Protein AF-A0AAV4Z886-F1 (afdb_monomer)

Structure (mmCIF, N/CA/C/O backbone):
data_AF-A0AAV4Z886-F1
#
_entry.id   AF-A0AAV4Z886-F1
#
loop_
_atom_site.group_PDB
_atom_site.id
_atom_site.type_symbol
_atom_site.label_atom_id
_atom_site.label_alt_id
_atom_site.label_comp_id
_atom_site.label_asym_id
_atom_site.label_entity_id
_atom_site.label_seq_id
_atom_site.pdbx_PDB_ins_code
_atom_site.Cartn_x
_atom_site.Cartn_y
_atom_site.Cartn_z
_atom_site.occupancy
_atom_site.B_iso_or_equiv
_atom_site.auth_seq_id
_atom_site.auth_comp_id
_atom_site.auth_asym_id
_atom_site.auth_atom_id
_atom_site.pdbx_PDB_model_num
ATOM 1 N N . MET A 1 1 ? 15.377 1.904 30.918 1.00 35.06 1 MET A N 1
ATOM 2 C CA . MET A 1 1 ? 14.312 1.719 29.908 1.00 35.06 1 MET A CA 1
ATOM 3 C C . MET A 1 1 ? 14.829 2.269 28.592 1.00 35.06 1 MET A C 1
ATOM 5 O O . MET A 1 1 ? 15.106 3.455 28.518 1.00 35.06 1 MET A O 1
ATOM 9 N N . SER A 1 2 ? 15.104 1.397 27.623 1.00 32.75 2 SER A N 1
ATOM 10 C CA . SER A 1 2 ? 15.749 1.753 26.354 1.00 32.75 2 SER A CA 1
ATOM 11 C C . SER A 1 2 ? 14.685 1.715 25.256 1.00 32.75 2 SER A C 1
ATOM 13 O O . SER A 1 2 ? 14.121 0.653 24.994 1.00 32.75 2 SER A O 1
ATOM 15 N N . TYR A 1 3 ? 14.348 2.874 24.686 1.00 35.97 3 TYR A N 1
ATOM 16 C CA . TYR A 1 3 ? 13.366 2.992 23.609 1.00 35.97 3 TYR A CA 1
ATOM 17 C C . TYR A 1 3 ? 13.959 2.423 22.315 1.00 35.97 3 TYR A C 1
ATOM 19 O O . TYR A 1 3 ? 14.847 3.018 21.709 1.00 35.97 3 TYR A O 1
ATOM 27 N N . ARG A 1 4 ? 13.461 1.261 21.882 1.00 39.56 4 ARG A N 1
ATOM 28 C CA . ARG A 1 4 ? 13.657 0.771 20.514 1.00 39.56 4 ARG A CA 1
ATOM 29 C C . ARG A 1 4 ? 12.641 1.473 19.614 1.00 39.56 4 ARG A C 1
ATOM 31 O O . ARG A 1 4 ? 11.520 1.002 19.463 1.00 39.56 4 ARG A O 1
ATOM 38 N N . LEU A 1 5 ? 13.037 2.612 19.050 1.00 40.00 5 LEU A N 1
ATOM 39 C CA . LEU A 1 5 ? 12.349 3.231 17.917 1.00 40.00 5 LEU A CA 1
ATOM 40 C C . LEU A 1 5 ? 12.436 2.272 16.720 1.00 40.00 5 LEU A C 1
ATOM 42 O O . LEU A 1 5 ? 13.525 1.958 16.235 1.00 40.00 5 LEU A O 1
ATOM 46 N N . GLY A 1 6 ? 11.285 1.751 16.293 1.00 32.69 6 GLY A N 1
ATOM 47 C CA . GLY A 1 6 ? 11.160 0.935 15.090 1.00 32.69 6 GLY A CA 1
ATOM 48 C C . GLY A 1 6 ? 11.526 1.747 13.847 1.00 32.69 6 GLY A C 1
ATOM 49 O O . GLY A 1 6 ? 11.159 2.913 13.717 1.00 32.69 6 GLY A O 1
ATOM 50 N N . HIS A 1 7 ? 12.256 1.121 12.924 1.00 40.19 7 HIS A N 1
ATOM 51 C CA . HIS A 1 7 ? 12.783 1.731 11.697 1.00 40.19 7 HIS A CA 1
ATOM 52 C C . HIS A 1 7 ? 11.712 2.314 10.749 1.00 40.19 7 HIS A C 1
ATOM 54 O O . HIS A 1 7 ? 12.057 3.047 9.825 1.00 40.19 7 HIS A O 1
ATOM 60 N N . ALA A 1 8 ? 10.424 2.060 10.982 1.00 35.75 8 ALA A N 1
ATOM 61 C CA . ALA A 1 8 ? 9.327 2.657 10.222 1.00 35.75 8 ALA A CA 1
ATOM 62 C C . ALA A 1 8 ? 9.171 4.171 10.431 1.00 35.75 8 ALA A C 1
ATOM 64 O O . ALA A 1 8 ? 8.693 4.875 9.542 1.00 35.75 8 ALA A O 1
ATOM 65 N N . ALA A 1 9 ? 9.681 4.701 11.547 1.00 36.72 9 ALA A N 1
ATOM 66 C CA . ALA A 1 9 ? 9.708 6.139 11.811 1.00 36.72 9 ALA A CA 1
ATOM 67 C C . ALA A 1 9 ? 10.652 6.923 10.871 1.00 36.72 9 ALA A C 1
ATOM 69 O O . ALA A 1 9 ? 10.542 8.141 10.761 1.00 36.72 9 ALA A O 1
ATOM 70 N N . LEU A 1 10 ? 11.581 6.252 10.177 1.00 38.44 10 LEU A N 1
ATOM 71 C CA . LEU A 1 10 ? 12.661 6.913 9.433 1.00 38.44 10 LEU A CA 1
ATOM 72 C C . LEU A 1 10 ? 12.331 7.260 7.976 1.00 38.44 10 LEU A C 1
ATOM 74 O O . LEU A 1 10 ? 12.991 8.129 7.415 1.00 38.44 10 LEU A O 1
ATOM 78 N N . ILE A 1 11 ? 11.337 6.626 7.345 1.00 41.31 11 ILE A N 1
ATOM 79 C CA . ILE A 1 11 ? 11.019 6.905 5.928 1.00 41.31 11 ILE A CA 1
ATOM 80 C C . ILE A 1 11 ? 9.828 7.856 5.791 1.00 41.31 11 ILE A C 1
ATOM 82 O O . ILE A 1 11 ? 9.861 8.718 4.913 1.00 41.31 11 ILE A O 1
ATOM 86 N N . SER A 1 12 ? 8.876 7.830 6.734 1.00 41.94 12 SER A N 1
ATOM 87 C CA . SER A 1 12 ? 7.929 8.943 6.879 1.00 41.94 12 SER A CA 1
ATOM 88 C C . SER A 1 12 ? 8.689 10.261 7.088 1.00 41.94 12 SER A C 1
ATOM 90 O O . SER A 1 12 ? 8.337 11.262 6.482 1.00 41.94 12 SER A O 1
ATOM 92 N N . ALA A 1 13 ? 9.836 10.238 7.786 1.00 39.69 13 ALA A N 1
ATOM 93 C CA . ALA A 1 13 ? 10.695 11.402 8.015 1.00 39.69 13 ALA A CA 1
ATOM 94 C C . ALA A 1 13 ? 11.266 12.079 6.747 1.00 39.69 13 ALA A C 1
ATOM 96 O O . ALA A 1 13 ? 11.620 13.253 6.812 1.00 39.69 13 ALA A O 1
ATOM 97 N N . VAL A 1 14 ? 11.366 11.395 5.598 1.00 42.84 14 VAL A N 1
ATOM 98 C CA . VAL A 1 14 ? 11.919 12.000 4.364 1.00 42.84 14 VAL A CA 1
ATOM 99 C C . VAL A 1 14 ? 10.848 12.781 3.598 1.00 42.84 14 VAL A C 1
ATOM 101 O O . VAL A 1 14 ? 11.119 13.895 3.151 1.00 42.84 14 VAL A O 1
ATOM 104 N N . ALA A 1 15 ? 9.617 12.263 3.533 1.00 39.69 15 ALA A N 1
ATOM 105 C CA . ALA A 1 15 ? 8.460 13.052 3.105 1.00 39.69 15 ALA A CA 1
ATOM 106 C C . ALA A 1 15 ? 8.172 14.182 4.116 1.00 39.69 15 ALA A C 1
ATOM 108 O O . ALA A 1 15 ? 7.963 15.326 3.723 1.00 39.69 15 ALA A O 1
ATOM 109 N N . LEU A 1 16 ? 8.311 13.897 5.419 1.00 45.41 16 LEU A N 1
ATOM 110 C CA . LEU A 1 16 ? 8.209 14.867 6.515 1.00 45.41 16 LEU A CA 1
ATOM 111 C C . LEU A 1 16 ? 9.224 16.011 6.368 1.00 45.41 16 LEU A C 1
ATOM 113 O O . LEU A 1 16 ? 8.863 17.163 6.555 1.00 45.41 16 LEU A O 1
ATOM 117 N N . ALA A 1 17 ? 10.480 15.737 6.002 1.00 39.41 17 ALA A N 1
ATOM 118 C CA . ALA A 1 17 ? 11.500 16.774 5.834 1.00 39.41 17 ALA A CA 1
ATOM 119 C C . ALA A 1 17 ? 11.206 17.707 4.645 1.00 39.41 17 ALA A C 1
ATOM 121 O O . ALA A 1 17 ? 11.454 18.911 4.734 1.00 39.41 17 ALA A O 1
ATOM 122 N N . ALA A 1 18 ? 10.638 17.179 3.555 1.00 40.19 18 ALA A N 1
ATOM 123 C CA . ALA A 1 18 ? 10.225 17.985 2.408 1.00 40.19 18 ALA A CA 1
ATOM 124 C C . ALA A 1 18 ? 9.002 18.865 2.738 1.00 40.19 18 ALA A C 1
ATOM 126 O O . ALA A 1 18 ? 8.988 20.048 2.395 1.00 40.19 18 ALA A O 1
ATOM 127 N N . SER A 1 19 ? 8.025 18.339 3.484 1.00 44.22 19 SER A N 1
ATOM 128 C CA . SER A 1 19 ? 6.846 19.096 3.932 1.00 44.22 19 SER A CA 1
ATOM 129 C C . SER A 1 19 ? 7.168 20.118 5.034 1.00 44.22 19 SER A C 1
ATOM 131 O O . SER A 1 19 ? 6.624 21.222 5.024 1.00 44.22 19 SER A O 1
ATOM 133 N N . ILE A 1 20 ? 8.091 19.803 5.952 1.00 46.66 20 ILE A N 1
ATOM 134 C CA . ILE A 1 20 ? 8.553 20.717 7.012 1.00 46.66 20 ILE A CA 1
ATOM 135 C C . ILE A 1 20 ? 9.281 21.927 6.409 1.00 46.66 20 ILE A C 1
ATOM 137 O O . ILE A 1 20 ? 9.064 23.051 6.864 1.00 46.66 20 ILE A O 1
ATOM 141 N N . ASN A 1 21 ? 10.106 21.737 5.372 1.00 42.56 21 ASN A N 1
ATOM 142 C CA . ASN A 1 21 ? 10.821 22.847 4.729 1.00 42.56 21 ASN A CA 1
ATOM 143 C C . ASN A 1 21 ? 9.885 23.808 3.978 1.00 42.56 21 ASN A C 1
ATOM 145 O O . ASN A 1 21 ? 10.165 25.002 3.924 1.00 42.56 21 ASN A O 1
ATOM 149 N N . PHE A 1 22 ? 8.760 23.325 3.444 1.00 45.53 22 PHE A N 1
ATOM 150 C CA . PHE A 1 22 ? 7.769 24.192 2.801 1.00 45.53 22 PHE A CA 1
ATOM 151 C C . PHE A 1 22 ? 6.868 24.907 3.829 1.00 45.53 22 PHE A C 1
ATOM 153 O O . PHE A 1 22 ? 6.608 26.100 3.700 1.00 45.53 22 PHE A O 1
ATOM 160 N N . ALA A 1 23 ? 6.457 24.224 4.906 1.00 43.88 23 ALA A N 1
ATOM 161 C CA . ALA A 1 23 ? 5.604 24.802 5.953 1.00 43.88 23 ALA A CA 1
ATOM 162 C C . ALA A 1 23 ? 6.319 25.844 6.843 1.00 43.88 23 ALA A C 1
ATOM 164 O O . ALA A 1 23 ? 5.709 26.827 7.266 1.00 43.88 23 ALA A O 1
ATOM 165 N N . SER A 1 24 ? 7.620 25.671 7.096 1.00 48.16 24 SER A N 1
ATOM 166 C CA . SER A 1 24 ? 8.439 26.597 7.903 1.00 48.16 24 SER A CA 1
ATOM 167 C C . SER A 1 24 ? 8.723 27.944 7.229 1.00 48.16 24 SER A C 1
ATOM 169 O O . SER A 1 24 ? 9.119 28.893 7.903 1.00 48.16 24 SER A O 1
ATOM 171 N N . ALA A 1 25 ? 8.484 28.061 5.920 1.00 49.41 25 ALA A N 1
ATOM 172 C CA . ALA A 1 25 ? 8.532 29.343 5.220 1.00 49.41 25 ALA A CA 1
ATOM 173 C C . ALA A 1 25 ? 7.263 30.193 5.440 1.00 49.41 25 ALA A C 1
ATOM 175 O O . ALA A 1 25 ? 7.275 31.388 5.149 1.00 49.41 25 ALA A O 1
ATOM 176 N N . GLN A 1 26 ? 6.175 29.599 5.948 1.00 49.84 26 GLN A N 1
ATOM 177 C CA . GLN A 1 26 ? 4.850 30.232 6.004 1.00 49.84 26 GLN A CA 1
ATOM 178 C C . GLN A 1 26 ? 4.266 30.337 7.419 1.00 49.84 26 GLN A C 1
ATOM 180 O O . GLN A 1 26 ? 3.438 31.209 7.673 1.00 49.84 26 GLN A O 1
ATOM 185 N N . PHE A 1 27 ? 4.743 29.516 8.355 1.00 52.94 27 PHE A N 1
ATOM 186 C CA . PHE A 1 27 ? 4.376 29.557 9.767 1.00 52.94 27 PHE A CA 1
ATOM 187 C C . PHE A 1 27 ? 5.657 29.685 10.600 1.00 52.94 27 PHE A C 1
ATOM 189 O O . PHE A 1 27 ? 6.622 28.964 10.359 1.00 52.94 27 PHE A O 1
ATOM 196 N N . GLY A 1 28 ? 5.690 30.650 11.527 1.00 54.19 28 GLY A N 1
ATOM 197 C CA . GLY A 1 28 ? 6.852 30.962 12.371 1.00 54.19 28 GLY A CA 1
ATOM 198 C C . GLY A 1 28 ? 7.375 29.769 13.193 1.00 54.19 28 GLY A C 1
ATOM 199 O O . GLY A 1 28 ? 6.830 28.669 13.117 1.00 54.19 28 GLY A O 1
ATOM 200 N N . PRO A 1 29 ? 8.449 29.946 13.987 1.00 54.56 29 PRO A N 1
ATOM 201 C CA . PRO A 1 29 ? 9.108 28.832 14.663 1.00 54.56 29 PRO A CA 1
ATOM 202 C C . PRO A 1 29 ? 8.141 28.114 15.612 1.00 54.56 29 PRO A C 1
ATOM 204 O O . PRO A 1 29 ? 7.792 28.648 16.661 1.00 54.56 29 PRO A O 1
ATOM 207 N N . SER A 1 30 ? 7.735 26.894 15.248 1.00 65.69 30 SER A N 1
ATOM 208 C CA . SER A 1 30 ? 6.945 26.038 16.129 1.00 65.69 30 SER A CA 1
ATOM 209 C C . SER A 1 30 ? 7.840 25.490 17.242 1.00 65.69 30 SER A C 1
ATOM 211 O O . SER A 1 30 ? 8.960 25.014 17.003 1.00 65.69 30 SER A O 1
ATOM 213 N N . THR A 1 31 ? 7.359 25.566 18.474 1.00 84.12 31 THR A N 1
ATOM 214 C CA . THR A 1 31 ? 8.062 25.084 19.663 1.00 84.12 31 THR A CA 1
ATOM 215 C C . THR A 1 31 ? 8.254 23.564 19.603 1.00 84.12 31 THR A C 1
ATOM 217 O O . THR A 1 31 ? 7.542 22.847 18.893 1.00 84.12 31 THR A O 1
ATOM 220 N N . ALA A 1 32 ? 9.235 23.036 20.341 1.00 84.81 32 ALA A N 1
ATOM 221 C CA . ALA A 1 32 ? 9.446 21.588 20.429 1.00 84.81 32 ALA A CA 1
ATOM 222 C C . ALA A 1 32 ? 8.195 20.855 20.954 1.00 84.81 32 ALA A C 1
ATOM 224 O O . ALA A 1 32 ? 7.897 19.750 20.507 1.00 84.81 32 ALA A O 1
ATOM 225 N N . GLU A 1 33 ? 7.433 21.501 21.839 1.00 84.56 33 GLU A N 1
ATOM 226 C CA . GLU A 1 33 ? 6.176 20.984 22.384 1.00 84.56 33 GLU A CA 1
ATOM 227 C C . GLU A 1 33 ? 5.065 20.916 21.328 1.00 84.56 33 GLU A C 1
ATOM 229 O O . GLU A 1 33 ? 4.353 19.917 21.254 1.00 84.56 33 GLU A O 1
ATOM 234 N N . GLU A 1 34 ? 4.941 21.929 20.466 1.00 85.19 34 GLU A N 1
ATOM 235 C CA . GLU A 1 34 ? 3.984 21.913 19.350 1.00 85.19 34 GLU A CA 1
ATOM 236 C C . GLU A 1 34 ? 4.317 20.815 18.337 1.00 85.19 34 GLU A C 1
ATOM 238 O O . GLU A 1 34 ? 3.421 20.105 17.882 1.00 85.19 34 GLU A O 1
ATOM 243 N N . LYS A 1 35 ? 5.606 20.618 18.025 1.00 84.69 35 LYS A N 1
ATOM 244 C CA . LYS A 1 35 ? 6.047 19.521 17.146 1.00 84.69 35 LYS A CA 1
ATOM 245 C C . LYS A 1 35 ? 5.738 18.154 17.750 1.00 84.69 35 LYS A C 1
ATOM 247 O O . LYS A 1 35 ? 5.297 17.261 17.033 1.00 84.69 35 LYS A O 1
ATOM 252 N N . GLN A 1 36 ? 5.961 17.999 19.055 1.00 87.50 36 GLN A N 1
ATOM 253 C CA . GLN A 1 36 ? 5.679 16.754 19.763 1.00 87.50 36 GLN A CA 1
ATOM 254 C C . GLN A 1 36 ? 4.177 16.448 19.781 1.00 87.50 36 GLN A C 1
ATOM 256 O O . GLN A 1 36 ? 3.783 15.331 19.459 1.00 87.50 36 GLN A O 1
ATOM 261 N N . ARG A 1 37 ? 3.335 17.444 20.076 1.00 89.31 37 ARG A N 1
ATOM 262 C CA . ARG A 1 37 ? 1.876 17.283 20.068 1.00 89.31 37 ARG A CA 1
ATOM 263 C C . ARG A 1 37 ? 1.348 16.932 18.679 1.00 89.31 37 ARG A C 1
ATOM 265 O O . ARG A 1 37 ? 0.565 16.000 18.552 1.00 89.31 37 ARG A O 1
ATOM 272 N N . ALA A 1 38 ? 1.829 17.618 17.641 1.00 87.88 38 ALA A N 1
ATOM 273 C CA . ALA A 1 38 ? 1.459 17.308 16.262 1.00 87.88 38 ALA A CA 1
ATOM 274 C C . ALA A 1 38 ? 1.846 15.870 15.881 1.00 87.88 38 ALA A C 1
ATOM 276 O O . ALA A 1 38 ? 1.061 15.165 15.252 1.00 87.88 38 ALA A O 1
ATOM 2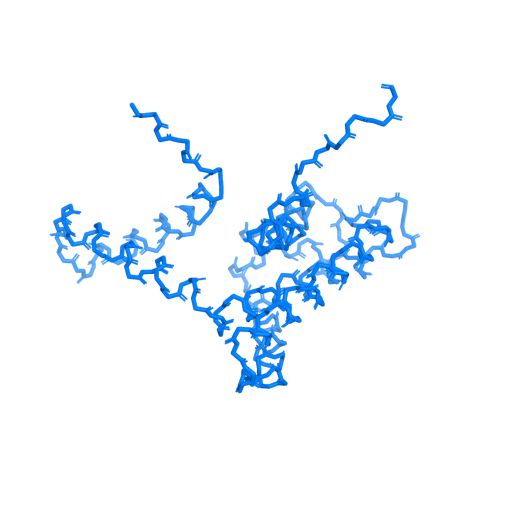77 N N . LEU A 1 39 ? 3.026 15.400 16.300 1.00 85.94 39 LEU A N 1
ATOM 278 C CA . LEU A 1 39 ? 3.439 14.016 16.074 1.00 85.94 39 LEU A CA 1
ATOM 279 C C . LEU A 1 39 ? 2.514 13.022 16.789 1.00 85.94 39 LEU A C 1
ATOM 281 O O . LEU A 1 39 ? 2.110 12.029 16.191 1.00 85.94 39 LEU A O 1
ATOM 285 N N . GLU A 1 40 ? 2.163 13.277 18.047 1.00 88.50 40 GLU A N 1
ATOM 286 C CA . GLU A 1 40 ? 1.247 12.426 18.816 1.00 88.50 40 GLU A CA 1
ATOM 287 C C . GLU A 1 40 ? -0.152 12.370 18.190 1.00 88.50 40 GLU A C 1
ATOM 289 O O . GLU A 1 40 ? -0.721 11.286 18.065 1.00 88.50 40 GLU A O 1
ATOM 294 N N . GLU A 1 41 ? -0.676 13.506 17.725 1.00 90.12 41 GLU A N 1
ATOM 295 C CA . GLU A 1 41 ? -1.953 13.585 17.008 1.00 90.12 41 GLU A CA 1
ATOM 296 C C . GLU A 1 41 ? -1.910 12.803 15.689 1.00 90.12 41 GLU A C 1
ATOM 298 O O . GLU A 1 41 ? -2.817 12.018 15.405 1.00 90.12 41 GLU A O 1
ATOM 303 N N . MET A 1 42 ? -0.830 12.935 14.914 1.00 85.31 42 MET A N 1
ATOM 304 C CA . MET A 1 42 ? -0.635 12.165 13.681 1.00 85.31 42 MET A CA 1
ATOM 305 C C . MET A 1 42 ? -0.555 10.659 13.947 1.00 85.31 42 MET A C 1
ATOM 307 O O . MET A 1 42 ? -1.138 9.868 13.206 1.00 85.31 42 MET A O 1
ATOM 311 N N . LEU A 1 43 ? 0.149 10.247 15.004 1.00 88.06 43 LEU A N 1
ATOM 312 C CA . LEU A 1 43 ? 0.245 8.841 15.393 1.00 88.06 43 LEU A CA 1
ATOM 313 C C . LEU A 1 43 ? -1.109 8.296 15.862 1.00 88.06 43 LEU A C 1
ATOM 315 O O . LEU A 1 43 ? -1.463 7.170 15.512 1.00 88.06 43 LEU A O 1
ATOM 319 N N . ALA A 1 44 ? -1.882 9.090 16.606 1.00 89.44 44 ALA A N 1
ATOM 320 C CA . ALA A 1 44 ? -3.229 8.725 17.027 1.00 89.44 44 ALA A CA 1
ATOM 321 C C . ALA A 1 44 ? -4.178 8.575 15.825 1.00 89.44 44 ALA A C 1
ATOM 323 O O . ALA A 1 44 ? -4.944 7.614 15.770 1.00 89.44 44 ALA A O 1
ATOM 324 N N . GLU A 1 45 ? -4.092 9.468 14.834 1.00 90.12 45 GLU A N 1
ATOM 325 C CA . GLU A 1 45 ? -4.864 9.371 13.591 1.00 90.12 45 GLU A CA 1
ATOM 326 C C . GLU A 1 45 ? -4.479 8.132 12.772 1.00 90.12 45 GLU A C 1
ATOM 328 O O . GLU A 1 45 ? -5.350 7.389 12.315 1.00 90.12 45 GLU A O 1
ATOM 333 N N . ALA A 1 46 ? -3.177 7.864 12.631 1.00 88.06 46 ALA A N 1
ATOM 334 C CA . ALA A 1 46 ? -2.643 6.707 11.909 1.00 88.06 46 ALA A CA 1
ATOM 335 C C . ALA A 1 46 ? -2.949 5.358 12.588 1.00 88.06 46 ALA A C 1
ATOM 337 O O . ALA A 1 46 ? -2.824 4.298 11.960 1.00 88.06 46 ALA A O 1
ATOM 338 N N . ALA A 1 47 ? -3.330 5.386 13.867 1.00 90.19 47 ALA A N 1
ATOM 339 C CA . ALA A 1 47 ? -3.764 4.226 14.636 1.00 90.19 47 ALA A CA 1
ATOM 340 C C . ALA A 1 47 ? -5.279 3.967 14.544 1.00 90.19 47 ALA A C 1
ATOM 342 O O . ALA A 1 47 ? -5.743 2.930 15.024 1.00 90.19 47 ALA A O 1
ATOM 343 N N . LYS A 1 48 ? -6.065 4.868 13.936 1.00 93.06 48 LYS A N 1
ATOM 344 C CA . LYS A 1 48 ? -7.502 4.638 13.745 1.00 93.06 48 LYS A CA 1
ATOM 345 C C . LYS A 1 48 ? -7.745 3.509 12.738 1.00 93.06 48 LYS A C 1
ATOM 347 O O . LYS A 1 48 ? -7.088 3.496 11.694 1.00 93.06 48 LYS A O 1
ATOM 352 N N . PRO A 1 49 ? -8.724 2.611 12.973 1.00 95.69 49 PRO A N 1
ATOM 353 C CA . PRO A 1 49 ? -9.047 1.527 12.042 1.00 95.69 49 PRO A CA 1
ATOM 354 C C . PRO A 1 49 ? -9.321 2.002 10.611 1.00 95.69 49 PRO A C 1
ATOM 356 O O . PRO A 1 49 ? -8.854 1.388 9.655 1.00 95.69 49 PRO A O 1
ATOM 359 N N . THR A 1 50 ? -10.006 3.137 10.457 1.00 95.12 50 THR A N 1
ATOM 360 C CA . THR A 1 50 ? -10.273 3.780 9.161 1.00 95.12 50 THR A CA 1
ATOM 361 C C . THR A 1 50 ? -9.003 4.110 8.389 1.00 95.12 50 THR A C 1
ATOM 363 O O . THR A 1 50 ? -8.901 3.778 7.208 1.00 95.12 50 THR A O 1
ATOM 366 N N . THR A 1 51 ? -8.034 4.734 9.055 1.00 95.12 51 THR A N 1
ATOM 367 C CA . THR A 1 51 ? -6.749 5.119 8.465 1.00 95.12 51 THR A CA 1
ATOM 368 C C . THR A 1 51 ? -5.897 3.887 8.182 1.00 95.12 51 THR A C 1
ATOM 370 O O . THR A 1 51 ? -5.377 3.733 7.081 1.00 95.12 51 THR A O 1
ATOM 373 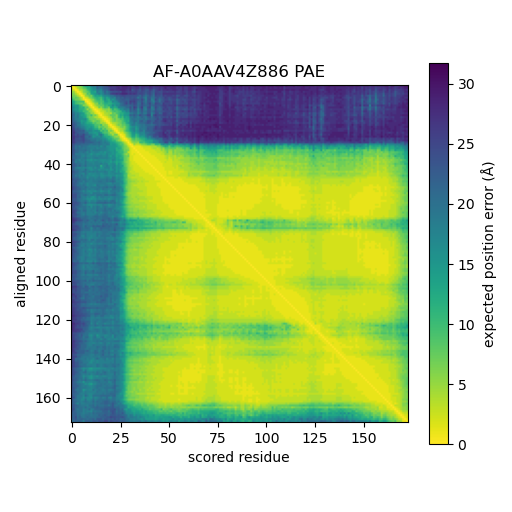N N . MET A 1 52 ? -5.834 2.949 9.133 1.00 96.25 52 MET A N 1
ATOM 374 C CA . MET A 1 52 ? -5.107 1.688 8.976 1.00 96.25 52 MET A CA 1
ATOM 375 C C . MET A 1 52 ? -5.583 0.886 7.762 1.00 96.25 52 MET A C 1
ATOM 377 O O . MET A 1 52 ? -4.754 0.342 7.030 1.00 96.25 52 MET A O 1
ATOM 381 N N . LEU A 1 53 ? -6.901 0.794 7.555 1.00 98.00 53 LEU A N 1
ATOM 382 C CA . LEU A 1 53 ? -7.469 0.054 6.433 1.00 98.00 53 LEU A CA 1
ATOM 383 C C . LEU A 1 53 ? -7.183 0.745 5.097 1.00 98.00 53 LEU A C 1
ATOM 385 O O . LEU A 1 53 ? -6.781 0.079 4.144 1.00 98.00 53 LEU A O 1
ATOM 389 N N . LEU A 1 54 ? -7.349 2.071 5.039 1.00 97.81 54 LEU A N 1
ATOM 390 C CA . LEU A 1 54 ? -7.041 2.854 3.842 1.00 97.81 54 LEU A CA 1
ATOM 391 C C . LEU A 1 54 ? -5.570 2.681 3.432 1.00 97.81 54 LEU A C 1
ATOM 393 O O . LEU A 1 54 ? -5.294 2.340 2.281 1.00 97.81 54 LEU A O 1
ATOM 397 N N . ASP A 1 55 ? -4.639 2.824 4.378 1.00 96.81 55 ASP A N 1
ATOM 398 C CA . ASP A 1 55 ? -3.207 2.613 4.142 1.00 96.81 55 ASP A CA 1
ATOM 399 C C . ASP A 1 55 ? -2.915 1.191 3.645 1.00 96.81 55 ASP A C 1
ATOM 401 O O . ASP A 1 55 ? -2.136 0.992 2.712 1.00 96.81 55 ASP A O 1
ATOM 405 N N . ALA A 1 56 ? -3.533 0.176 4.260 1.00 98.12 56 ALA A N 1
ATOM 406 C CA . ALA A 1 56 ? -3.339 -1.214 3.864 1.00 98.12 56 ALA A CA 1
ATOM 407 C C . ALA A 1 56 ? -3.801 -1.457 2.419 1.00 98.12 56 ALA A C 1
ATOM 409 O O . ALA A 1 56 ? -3.078 -2.077 1.637 1.00 98.12 56 ALA A O 1
ATOM 410 N N . TYR A 1 57 ? -4.959 -0.923 2.028 1.00 98.62 57 TYR A N 1
ATOM 411 C CA . TYR A 1 57 ? -5.441 -1.023 0.651 1.00 98.62 57 TYR A CA 1
ATOM 412 C C . TYR A 1 57 ? -4.525 -0.322 -0.347 1.00 98.62 57 TYR A C 1
ATOM 414 O O . TYR A 1 57 ? -4.192 -0.911 -1.376 1.00 98.62 57 TYR A O 1
ATOM 422 N N . ARG A 1 58 ? -4.051 0.886 -0.036 1.00 98.00 58 ARG A N 1
ATOM 423 C CA . ARG A 1 58 ? -3.109 1.610 -0.900 1.00 98.00 58 ARG A CA 1
ATOM 424 C C . ARG A 1 58 ? -1.805 0.848 -1.100 1.00 98.00 58 ARG A C 1
ATOM 426 O O . ARG A 1 58 ? -1.356 0.665 -2.229 1.00 98.00 58 ARG A O 1
ATOM 433 N N . ASN A 1 59 ? -1.247 0.306 -0.022 1.00 97.94 59 ASN A N 1
ATOM 434 C CA . ASN A 1 59 ? -0.023 -0.488 -0.087 1.00 97.94 59 ASN A CA 1
ATOM 435 C C . ASN A 1 59 ? -0.209 -1.793 -0.873 1.00 97.94 59 ASN A C 1
ATOM 437 O O . ASN A 1 59 ? 0.685 -2.200 -1.617 1.00 97.94 59 ASN A O 1
ATOM 441 N N . TYR A 1 60 ? -1.381 -2.425 -0.774 1.00 98.62 60 TYR A N 1
ATOM 442 C CA . TYR A 1 60 ? -1.733 -3.575 -1.606 1.00 98.62 60 TYR A CA 1
ATOM 443 C C . TYR A 1 60 ? -1.843 -3.217 -3.091 1.00 98.62 60 TYR A C 1
ATOM 445 O O . TYR A 1 60 ? -1.323 -3.949 -3.932 1.00 98.62 60 TYR A O 1
ATOM 453 N N . LEU A 1 61 ? -2.475 -2.093 -3.427 1.00 98.50 61 LEU A N 1
ATOM 454 C CA . LEU A 1 61 ? -2.590 -1.617 -4.808 1.00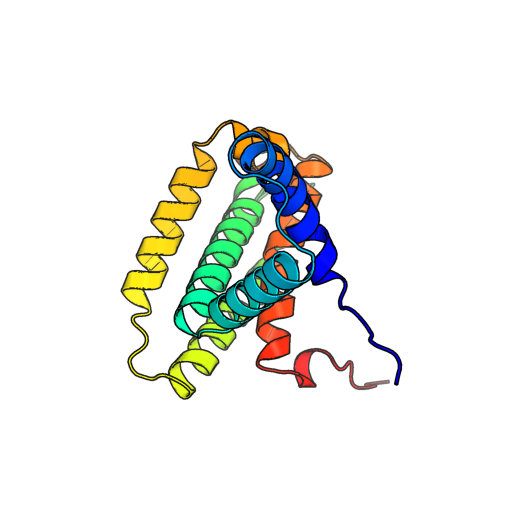 98.50 61 LEU A CA 1
ATOM 455 C C . LEU A 1 61 ? -1.217 -1.275 -5.408 1.00 98.50 61 LEU A C 1
ATOM 457 O O . LEU A 1 61 ? -0.922 -1.689 -6.531 1.00 98.50 61 LEU A O 1
ATOM 461 N N . ALA A 1 62 ? -0.338 -0.624 -4.644 1.00 96.88 62 ALA A N 1
ATOM 462 C CA . ALA A 1 62 ? 1.046 -0.381 -5.048 1.00 96.88 62 ALA A CA 1
ATOM 463 C C . ALA A 1 62 ? 1.829 -1.694 -5.254 1.00 96.88 62 ALA A C 1
ATOM 465 O O . ALA A 1 62 ? 2.528 -1.854 -6.257 1.00 96.88 62 ALA A O 1
ATOM 466 N N . ALA A 1 63 ? 1.676 -2.674 -4.353 1.00 97.94 63 ALA A N 1
ATOM 467 C CA . ALA A 1 63 ? 2.273 -4.001 -4.518 1.00 97.94 63 ALA A CA 1
ATOM 468 C C . ALA A 1 63 ? 1.744 -4.711 -5.776 1.00 97.94 63 ALA A C 1
ATOM 470 O O . ALA A 1 63 ? 2.517 -5.284 -6.542 1.00 97.94 63 ALA A O 1
ATOM 471 N N . ARG A 1 64 ? 0.441 -4.612 -6.049 1.00 97.88 64 ARG A N 1
ATOM 472 C CA . ARG A 1 64 ? -0.157 -5.158 -7.267 1.00 97.88 64 ARG A CA 1
ATOM 473 C C . ARG A 1 64 ? 0.449 -4.534 -8.523 1.00 97.88 64 ARG A C 1
ATOM 475 O O . ARG A 1 64 ? 0.847 -5.268 -9.420 1.00 97.88 64 ARG A O 1
ATOM 482 N N . GLN A 1 65 ? 0.601 -3.212 -8.564 1.00 96.50 65 GLN A N 1
ATOM 483 C CA . GLN A 1 65 ? 1.260 -2.525 -9.678 1.00 96.50 65 GLN A CA 1
ATOM 484 C C . GLN A 1 65 ? 2.694 -3.036 -9.892 1.00 96.50 65 GLN A C 1
ATOM 486 O O . GLN A 1 65 ? 3.107 -3.294 -11.022 1.00 96.50 65 GLN A O 1
ATOM 491 N N . CYS A 1 66 ? 3.445 -3.239 -8.809 1.00 96.69 66 CYS A N 1
ATOM 492 C CA . CYS A 1 66 ? 4.789 -3.808 -8.863 1.00 96.69 66 CYS A CA 1
ATOM 493 C C . CYS A 1 66 ? 4.822 -5.224 -9.452 1.00 96.69 66 CYS A C 1
ATOM 495 O O . CYS A 1 66 ? 5.685 -5.514 -10.284 1.00 96.69 66 CYS A O 1
ATOM 497 N N . PHE A 1 67 ? 3.891 -6.089 -9.048 1.00 97.38 67 PHE A N 1
ATOM 498 C CA . PHE A 1 67 ? 3.763 -7.448 -9.574 1.00 97.38 67 PHE A CA 1
ATOM 499 C C . PHE A 1 67 ? 3.374 -7.449 -11.062 1.00 97.38 67 PHE A C 1
ATOM 501 O O . PHE A 1 67 ? 4.043 -8.076 -11.890 1.00 97.38 67 PHE A O 1
ATOM 508 N N . ASP A 1 68 ? 2.351 -6.673 -11.420 1.00 96.44 68 ASP A N 1
ATOM 509 C CA . ASP A 1 68 ? 1.803 -6.631 -12.776 1.00 96.44 68 ASP A CA 1
ATOM 510 C C . ASP A 1 68 ? 2.807 -6.018 -13.775 1.00 96.44 68 ASP A C 1
ATOM 512 O O . ASP A 1 68 ? 2.938 -6.512 -14.895 1.00 96.44 68 ASP A O 1
ATOM 516 N N . SER A 1 69 ? 3.594 -5.010 -13.363 1.00 94.88 69 SER A N 1
ATOM 517 C CA . SER A 1 69 ? 4.497 -4.253 -14.254 1.00 94.88 69 SER A CA 1
ATOM 518 C C . SER A 1 69 ? 5.520 -5.103 -15.015 1.00 94.88 69 SER A C 1
ATOM 520 O O . SER A 1 69 ? 5.946 -4.752 -16.114 1.00 94.88 69 SER A O 1
ATOM 522 N N . ARG A 1 70 ? 5.961 -6.217 -14.427 1.00 92.56 70 ARG A N 1
ATOM 523 C CA . ARG A 1 70 ? 7.014 -7.064 -15.002 1.00 92.56 70 ARG A CA 1
ATOM 524 C C . ARG A 1 70 ? 6.670 -8.545 -14.963 1.00 92.56 70 ARG A C 1
ATOM 526 O O . ARG A 1 70 ? 7.562 -9.389 -15.016 1.00 92.56 70 ARG A O 1
ATOM 533 N N . THR A 1 71 ? 5.383 -8.878 -14.927 1.00 88.06 71 THR A N 1
ATOM 534 C CA . THR A 1 71 ? 4.944 -10.268 -15.075 1.00 88.06 71 THR A CA 1
ATOM 535 C C . THR A 1 71 ? 5.478 -10.855 -16.390 1.00 88.06 71 THR A C 1
ATOM 537 O O . THR A 1 71 ? 5.327 -10.263 -17.455 1.00 88.06 71 THR A O 1
ATOM 540 N N . GLY A 1 72 ? 6.144 -12.012 -16.312 1.00 85.56 72 GLY A N 1
ATOM 541 C CA . GLY A 1 72 ? 6.738 -12.701 -17.468 1.00 85.56 72 GLY A CA 1
ATOM 542 C C . GLY A 1 72 ? 8.169 -12.282 -17.831 1.00 85.56 72 GLY A C 1
ATOM 543 O O . GLY A 1 72 ? 8.761 -12.880 -18.727 1.00 85.56 72 GLY A O 1
ATOM 544 N N . PHE A 1 73 ? 8.761 -11.307 -17.137 1.00 90.06 73 PHE A N 1
ATOM 545 C CA . PHE A 1 73 ? 10.157 -10.919 -17.347 1.00 90.06 73 PHE A CA 1
ATOM 546 C C . PHE A 1 73 ? 11.122 -11.700 -16.442 1.00 90.06 73 PHE A C 1
ATOM 548 O O . PHE A 1 73 ? 10.756 -12.157 -15.364 1.00 90.06 73 PHE A O 1
ATOM 555 N N . ALA A 1 74 ? 12.395 -11.793 -16.850 1.00 89.31 74 ALA A N 1
ATOM 556 C CA . ALA A 1 74 ? 13.442 -12.460 -16.064 1.00 89.31 74 ALA A CA 1
ATOM 557 C C . ALA A 1 74 ? 13.752 -11.753 -14.729 1.00 89.31 74 ALA A C 1
ATOM 559 O O . ALA A 1 74 ? 14.069 -12.405 -13.739 1.00 89.31 74 ALA A O 1
ATOM 560 N N . LEU A 1 75 ? 13.653 -10.420 -14.707 1.00 91.00 75 LEU A N 1
ATOM 561 C CA . LEU A 1 75 ? 13.735 -9.605 -13.496 1.00 91.00 75 LEU A CA 1
ATOM 562 C C . LEU A 1 75 ? 12.358 -9.014 -13.211 1.00 91.00 75 LEU A C 1
ATOM 564 O O . LEU A 1 75 ? 11.790 -8.335 -14.074 1.00 91.00 75 LEU A O 1
ATOM 568 N N . VAL A 1 76 ? 11.857 -9.265 -12.005 1.00 95.50 76 VAL A N 1
ATOM 569 C CA . VAL A 1 76 ? 10.554 -8.810 -11.512 1.00 95.50 76 VAL A CA 1
ATOM 570 C C . VAL A 1 76 ? 10.737 -8.029 -10.221 1.00 95.50 76 VAL A C 1
ATOM 572 O O . VAL A 1 76 ? 11.698 -8.255 -9.486 1.00 95.50 76 VAL A O 1
ATOM 575 N N . TYR A 1 77 ? 9.814 -7.116 -9.931 1.00 96.75 77 TYR A N 1
ATOM 576 C CA . TYR A 1 77 ? 9.838 -6.382 -8.668 1.00 96.75 77 TYR A CA 1
ATOM 577 C C . TYR A 1 77 ? 9.297 -7.189 -7.499 1.00 96.75 77 TYR A C 1
ATOM 579 O O . TYR A 1 77 ? 9.869 -7.139 -6.412 1.00 96.75 77 TYR A O 1
ATOM 587 N N . LEU A 1 78 ? 8.214 -7.928 -7.735 1.00 96.94 78 LEU A N 1
ATOM 588 C CA . LEU A 1 78 ? 7.626 -8.845 -6.772 1.00 96.94 78 LEU A CA 1
ATOM 589 C C . LEU A 1 78 ? 7.400 -10.203 -7.423 1.00 96.94 78 LEU A C 1
ATOM 591 O O . LEU A 1 78 ? 6.987 -10.296 -8.579 1.00 96.94 78 LEU A O 1
ATOM 595 N N . THR A 1 79 ? 7.667 -11.260 -6.667 1.00 96.50 79 THR A N 1
ATOM 596 C CA . THR A 1 79 ? 7.350 -12.632 -7.064 1.00 96.50 79 THR A CA 1
ATOM 597 C C . THR A 1 79 ? 5.873 -12.940 -6.816 1.00 96.50 79 THR A C 1
ATOM 599 O O . THR A 1 79 ? 5.201 -12.266 -6.033 1.00 96.50 79 THR A O 1
ATOM 602 N N . ALA A 1 80 ? 5.366 -14.013 -7.431 1.00 96.12 80 ALA A N 1
ATOM 603 C CA . ALA A 1 80 ? 4.006 -14.491 -7.172 1.00 96.12 80 ALA A CA 1
ATOM 604 C C . ALA A 1 80 ? 3.780 -14.821 -5.687 1.00 96.12 80 ALA A C 1
ATOM 606 O O . ALA A 1 80 ? 2.734 -14.495 -5.134 1.00 96.12 80 ALA A O 1
ATOM 607 N N . GLN A 1 81 ? 4.787 -15.394 -5.019 1.00 97.00 81 GLN A N 1
ATOM 608 C CA . GLN A 1 81 ? 4.728 -15.661 -3.583 1.00 97.00 81 GLN A CA 1
ATOM 609 C C . GLN A 1 81 ? 4.573 -14.367 -2.772 1.00 97.00 81 GLN A C 1
ATOM 611 O O . GLN A 1 81 ? 3.698 -14.290 -1.915 1.00 97.00 81 GLN A O 1
ATOM 616 N N . GLN A 1 82 ? 5.372 -13.334 -3.063 1.00 97.06 82 GLN A N 1
ATOM 617 C CA . GLN A 1 82 ? 5.275 -12.045 -2.369 1.00 97.06 82 GLN A CA 1
ATOM 618 C C . GLN A 1 82 ? 3.912 -11.372 -2.590 1.00 97.06 82 GLN A C 1
ATOM 620 O O . GLN A 1 82 ? 3.385 -10.739 -1.677 1.00 97.06 82 GLN A O 1
ATOM 625 N N . MET A 1 83 ? 3.324 -11.527 -3.779 1.00 97.75 83 MET A N 1
ATOM 626 C CA . MET A 1 83 ? 1.991 -11.003 -4.077 1.00 97.75 83 MET A CA 1
ATOM 627 C C . MET A 1 83 ? 0.885 -11.749 -3.314 1.00 97.75 83 MET A C 1
ATOM 629 O O . MET A 1 83 ? -0.028 -11.116 -2.778 1.00 97.75 83 MET A O 1
ATOM 633 N N . GLU A 1 84 ? 0.966 -13.078 -3.211 1.00 98.12 84 GLU A N 1
ATOM 634 C CA . GLU A 1 84 ? 0.024 -13.862 -2.401 1.00 98.12 84 GLU A CA 1
ATOM 635 C C . GLU A 1 84 ? 0.164 -13.552 -0.902 1.00 98.12 84 GLU A C 1
ATOM 637 O O . 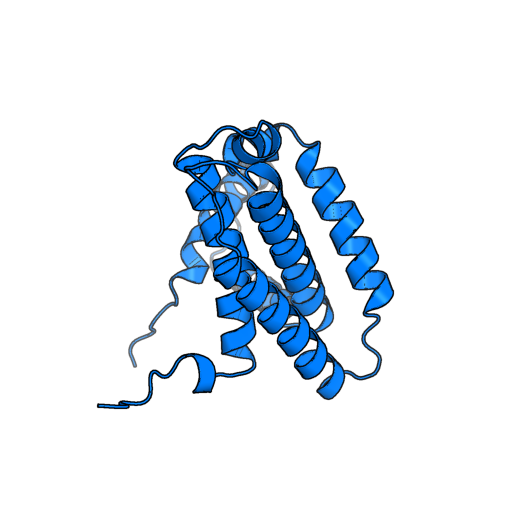GLU A 1 84 ? -0.845 -13.409 -0.212 1.00 98.12 84 GLU A O 1
ATOM 642 N N . GLU A 1 85 ? 1.386 -13.341 -0.404 1.00 97.50 85 GLU A N 1
ATOM 643 C CA . GLU A 1 85 ? 1.619 -12.859 0.964 1.00 97.50 85 GLU A CA 1
ATOM 644 C C . GLU A 1 85 ? 0.975 -11.485 1.198 1.00 97.50 85 GLU A C 1
ATOM 646 O O . GLU A 1 85 ? 0.247 -11.311 2.175 1.00 97.50 85 GLU A O 1
ATOM 651 N N . ALA A 1 86 ? 1.173 -10.524 0.289 1.00 98.12 86 ALA A N 1
ATOM 652 C CA . ALA A 1 86 ? 0.564 -9.194 0.381 1.00 98.12 86 ALA A CA 1
ATOM 653 C C . ALA A 1 86 ? -0.975 -9.262 0.385 1.00 98.12 86 ALA A C 1
ATOM 655 O O . ALA A 1 86 ? -1.639 -8.576 1.165 1.00 98.12 86 ALA A O 1
ATOM 656 N N . LYS A 1 87 ? -1.552 -10.136 -0.449 1.00 98.62 87 LYS A N 1
ATOM 657 C CA . LYS A 1 87 ? -2.997 -10.395 -0.507 1.00 98.62 87 LYS A CA 1
ATOM 658 C C . LYS A 1 87 ? -3.529 -11.022 0.782 1.00 98.62 87 LYS A C 1
ATOM 660 O O . LYS A 1 87 ? -4.608 -10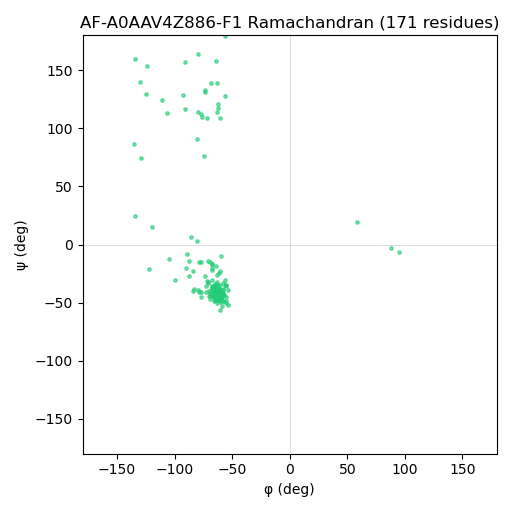.652 1.238 1.00 98.62 87 LYS A O 1
ATOM 665 N N . ALA A 1 88 ? -2.799 -11.966 1.370 1.00 98.31 88 ALA A N 1
ATOM 666 C CA . ALA A 1 88 ? -3.167 -12.554 2.653 1.00 98.31 88 ALA A CA 1
ATOM 667 C C . ALA A 1 88 ? -3.094 -11.515 3.784 1.00 98.31 88 ALA A C 1
ATOM 669 O O . ALA A 1 88 ? -4.006 -11.437 4.606 1.00 98.31 88 ALA A O 1
ATOM 670 N N . GLN A 1 89 ? -2.055 -10.677 3.787 1.00 98.38 89 GLN A N 1
ATOM 671 C CA . GLN A 1 89 ? -1.860 -9.627 4.786 1.00 98.38 89 GLN A CA 1
ATOM 672 C C . GLN A 1 89 ? -2.975 -8.585 4.756 1.00 98.38 89 GLN A C 1
ATOM 674 O O . GLN A 1 89 ? -3.560 -8.314 5.800 1.00 98.38 89 GLN A O 1
ATOM 679 N N . VAL A 1 90 ? -3.319 -8.035 3.585 1.00 98.62 90 VAL A N 1
ATOM 680 C CA . VAL A 1 90 ? -4.386 -7.023 3.496 1.00 98.62 90 VAL A CA 1
ATOM 681 C C . VAL A 1 90 ? -5.742 -7.584 3.938 1.00 98.62 90 VAL A C 1
ATOM 683 O O . VAL A 1 90 ? -6.445 -6.935 4.706 1.00 98.62 90 VAL A O 1
ATOM 686 N N . LYS A 1 91 ? -6.058 -8.834 3.567 1.00 98.50 91 LYS A N 1
ATOM 687 C CA . LYS A 1 91 ? -7.279 -9.521 4.015 1.00 98.50 91 LYS A CA 1
ATOM 688 C C . LYS A 1 91 ? -7.308 -9.743 5.524 1.00 98.50 91 LYS A C 1
ATOM 690 O O . LYS A 1 91 ? -8.346 -9.570 6.153 1.00 98.50 91 LYS A O 1
ATOM 695 N N . GLY A 1 92 ? -6.183 -10.145 6.111 1.00 98.12 92 GLY A N 1
ATOM 696 C CA . GLY A 1 92 ? -6.091 -10.321 7.557 1.00 98.12 92 GLY A CA 1
ATOM 697 C C . GLY A 1 92 ? -6.188 -8.996 8.313 1.00 98.12 92 GLY A C 1
ATOM 698 O O . GLY A 1 92 ? -6.859 -8.938 9.337 1.00 98.12 92 GLY A O 1
ATOM 699 N N . ILE A 1 93 ? -5.588 -7.921 7.787 1.00 98.38 93 ILE A N 1
ATOM 700 C CA . ILE A 1 93 ? -5.743 -6.567 8.338 1.00 98.38 93 ILE A CA 1
ATOM 701 C C . ILE A 1 93 ? -7.222 -6.165 8.330 1.00 98.38 93 ILE A C 1
ATOM 703 O O . ILE A 1 93 ? -7.750 -5.815 9.380 1.00 98.38 93 ILE A O 1
ATOM 707 N N . GLU A 1 94 ? -7.905 -6.267 7.188 1.00 98.50 94 GLU A N 1
ATOM 708 C CA . GLU A 1 94 ? -9.332 -5.944 7.068 1.00 98.50 94 GLU A CA 1
ATOM 709 C C . GLU A 1 94 ? -10.183 -6.743 8.064 1.00 98.50 94 GLU A C 1
ATOM 711 O O . GLU A 1 94 ? -10.958 -6.161 8.823 1.00 98.50 94 GLU A O 1
ATOM 716 N N . ALA A 1 95 ? -9.978 -8.062 8.139 1.00 98.25 95 ALA A N 1
ATOM 717 C CA . ALA A 1 95 ? -10.704 -8.924 9.065 1.00 98.25 95 ALA A CA 1
ATOM 718 C C . ALA A 1 95 ? -10.471 -8.538 10.538 1.00 98.25 95 ALA A C 1
ATOM 720 O O . ALA A 1 95 ? -11.424 -8.459 11.313 1.00 98.25 95 ALA A O 1
ATOM 721 N N . ALA A 1 96 ? -9.225 -8.267 10.935 1.00 97.69 96 ALA A N 1
ATOM 722 C CA . ALA A 1 96 ? -8.898 -7.832 12.293 1.00 97.69 96 ALA A CA 1
ATOM 723 C C . ALA A 1 96 ? -9.503 -6.465 12.639 1.00 97.69 96 ALA A C 1
ATOM 725 O O . ALA A 1 96 ? -9.910 -6.243 13.780 1.00 97.69 96 ALA A O 1
ATOM 726 N N . LEU A 1 97 ? -9.557 -5.541 11.678 1.00 97.62 97 LEU A N 1
ATOM 727 C CA . LEU A 1 97 ? -10.148 -4.222 11.886 1.00 97.62 97 LEU A CA 1
ATOM 728 C C . LEU A 1 97 ? -11.676 -4.302 11.970 1.00 97.62 97 LEU A C 1
ATOM 730 O O . LEU A 1 97 ? -12.242 -3.707 12.880 1.00 97.62 97 LEU A O 1
ATOM 734 N N . LEU A 1 98 ? -12.330 -5.112 11.133 1.00 97.88 98 LEU A N 1
ATOM 735 C CA . LEU A 1 98 ? -13.774 -5.366 11.211 1.00 97.88 98 LEU A CA 1
ATOM 736 C C . LEU A 1 98 ? -14.197 -6.048 12.518 1.00 97.88 98 LEU A C 1
ATOM 738 O O . LEU A 1 98 ? -15.283 -5.787 13.027 1.00 97.88 98 LEU A O 1
ATOM 742 N N . GLN A 1 99 ? -13.346 -6.896 13.101 1.00 96.75 99 GLN A N 1
ATOM 743 C CA . GLN A 1 99 ? -13.608 -7.460 14.431 1.00 96.75 99 GLN A CA 1
ATOM 744 C C . GLN A 1 99 ? -13.630 -6.388 15.529 1.00 96.75 99 GLN A C 1
ATOM 746 O O . GLN A 1 99 ? -14.377 -6.521 16.497 1.00 96.75 99 GLN A O 1
ATOM 751 N N . LYS A 1 100 ? -12.809 -5.339 15.396 1.00 94.56 100 LYS A N 1
ATOM 752 C CA . LYS A 1 100 ? -12.742 -4.224 16.354 1.00 94.56 100 LYS A CA 1
ATOM 753 C C . LYS A 1 100 ? -13.828 -3.181 16.099 1.00 94.56 100 LYS A C 1
ATOM 755 O O . LYS A 1 100 ? -14.391 -2.646 17.048 1.00 94.56 100 LYS A O 1
ATOM 760 N N . GLU A 1 101 ? -14.115 -2.906 14.833 1.00 96.56 101 GLU A N 1
ATOM 761 C CA . GLU A 1 101 ? -15.084 -1.913 14.380 1.00 96.56 101 GLU A CA 1
ATOM 762 C C . GLU A 1 101 ? -15.946 -2.505 13.249 1.00 96.56 101 GLU A C 1
ATOM 764 O O . GLU A 1 101 ? -15.639 -2.334 12.069 1.00 96.56 101 GLU A O 1
ATOM 769 N N . PRO A 1 102 ? -17.047 -3.205 13.580 1.00 96.56 102 PRO A N 1
ATOM 770 C CA . PRO A 1 102 ? -17.886 -3.867 12.575 1.00 96.56 102 PRO A CA 1
ATOM 771 C C . PRO A 1 102 ? -18.583 -2.915 11.594 1.00 96.56 102 PRO A C 1
ATOM 773 O O . PRO A 1 102 ? -19.033 -3.347 10.539 1.00 96.56 102 PRO A O 1
ATOM 776 N N . SER A 1 103 ? -18.696 -1.629 11.941 1.00 96.44 103 SER A N 1
ATOM 777 C CA . SER A 1 103 ? -19.279 -0.579 11.095 1.00 96.44 103 SER A CA 1
ATOM 778 C C . SER A 1 103 ? -18.279 0.056 10.125 1.00 96.44 103 SER A C 1
ATOM 780 O O . SER A 1 103 ? -18.609 1.051 9.481 1.00 96.44 103 SER A O 1
ATOM 782 N N . LEU A 1 104 ? -17.052 -0.464 10.044 1.00 96.31 104 LEU A N 1
ATOM 783 C CA . LEU A 1 104 ? -16.021 0.075 9.171 1.00 96.31 104 LEU A CA 1
ATOM 784 C C . LEU A 1 104 ? -16.456 -0.037 7.700 1.00 96.31 104 LEU A C 1
ATOM 786 O O . LEU A 1 104 ? -16.703 -1.129 7.197 1.00 96.31 104 LEU A O 1
ATOM 790 N N . ALA A 1 105 ? -16.541 1.099 7.004 1.00 96.56 105 ALA A N 1
ATOM 791 C CA . ALA A 1 105 ? -16.988 1.173 5.610 1.00 96.56 105 ALA A CA 1
ATOM 792 C C . ALA A 1 105 ? -15.909 0.662 4.632 1.00 96.56 105 ALA A C 1
ATOM 794 O O . ALA A 1 105 ? -15.213 1.448 3.989 1.00 96.56 105 ALA A O 1
ATOM 795 N N . THR A 1 106 ? -15.725 -0.656 4.541 1.00 97.62 106 THR A N 1
ATOM 796 C CA . THR A 1 106 ? -14.631 -1.275 3.772 1.00 97.62 106 THR A CA 1
ATOM 797 C C . THR A 1 106 ? -14.682 -0.954 2.280 1.00 97.62 106 THR A C 1
ATOM 799 O O . THR A 1 106 ? -13.645 -0.612 1.713 1.00 97.62 106 THR A O 1
ATOM 802 N N . ASP A 1 107 ? -15.865 -0.987 1.664 1.00 97.94 107 ASP A N 1
ATOM 803 C CA . ASP A 1 107 ? -16.043 -0.703 0.234 1.00 97.94 107 ASP A CA 1
ATOM 804 C C . ASP A 1 107 ? -15.668 0.746 -0.108 1.00 9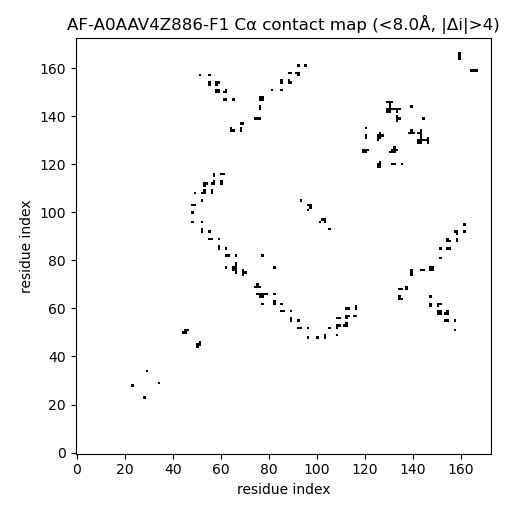7.94 107 ASP A C 1
ATOM 806 O O . ASP A 1 107 ? -14.865 0.993 -1.007 1.00 97.94 107 ASP A O 1
ATOM 810 N N . GLU A 1 108 ? -16.151 1.717 0.673 1.00 97.81 108 GLU A N 1
ATOM 811 C CA . GLU A 1 108 ? -15.811 3.134 0.486 1.00 97.81 108 GLU A CA 1
ATOM 812 C C . GLU A 1 108 ? -14.300 3.374 0.643 1.00 97.81 108 GLU A C 1
ATOM 814 O O . GLU A 1 108 ? -13.687 4.138 -0.113 1.00 97.81 108 GLU A O 1
ATOM 819 N N . ARG A 1 109 ? -13.664 2.698 1.610 1.00 97.25 109 ARG A N 1
ATOM 820 C CA . ARG A 1 109 ? -12.211 2.783 1.819 1.00 97.25 109 ARG A CA 1
ATOM 821 C C . ARG A 1 109 ? -11.437 2.156 0.667 1.00 97.25 109 ARG A C 1
ATOM 823 O O . ARG A 1 109 ? -10.420 2.716 0.263 1.00 97.25 109 ARG A O 1
ATOM 830 N N . TRP A 1 110 ? -11.920 1.050 0.110 1.00 98.38 110 TRP A N 1
ATOM 831 C CA . TRP A 1 110 ? -11.330 0.422 -1.069 1.00 98.38 110 TRP A CA 1
ATOM 832 C C . TRP A 1 110 ? -11.417 1.337 -2.293 1.00 98.38 110 TRP A C 1
ATOM 834 O O . TRP A 1 110 ? -10.417 1.562 -2.978 1.00 98.38 110 TRP A O 1
ATOM 844 N N . GLU A 1 111 ? -12.584 1.924 -2.554 1.00 98.38 111 GLU A N 1
ATOM 845 C CA . GLU A 1 111 ? -12.763 2.882 -3.647 1.00 98.38 111 GLU A CA 1
ATOM 846 C C . GLU A 1 111 ? -11.876 4.118 -3.478 1.00 98.38 111 GLU A C 1
ATOM 848 O O . GLU A 1 111 ? -11.264 4.586 -4.439 1.00 98.38 111 GLU A O 1
ATOM 853 N N . THR A 1 112 ? -11.767 4.627 -2.249 1.00 98.19 112 THR A N 1
ATOM 854 C CA . THR A 1 112 ? -10.888 5.755 -1.924 1.00 98.19 112 THR A CA 1
ATOM 855 C C . THR A 1 112 ? -9.427 5.411 -2.196 1.00 98.19 112 THR A C 1
ATOM 857 O O . THR A 1 112 ? -8.757 6.169 -2.894 1.00 98.19 112 THR A O 1
ATOM 860 N N . ALA A 1 113 ? -8.957 4.241 -1.754 1.00 98.00 113 ALA A N 1
ATOM 861 C CA . ALA A 1 113 ? -7.601 3.773 -2.033 1.00 98.00 113 ALA A CA 1
ATOM 862 C C . ALA A 1 113 ? -7.317 3.684 -3.541 1.00 98.00 113 ALA A C 1
ATOM 864 O O . ALA A 1 113 ? -6.256 4.107 -3.992 1.00 98.00 113 ALA A O 1
ATOM 865 N N . ASN A 1 114 ? -8.272 3.187 -4.336 1.00 98.19 114 ASN A N 1
ATOM 866 C CA . ASN A 1 114 ? -8.129 3.126 -5.794 1.00 98.19 114 ASN A CA 1
ATOM 867 C C . ASN A 1 114 ? -8.006 4.519 -6.420 1.00 98.19 114 ASN A C 1
ATOM 869 O O . ASN A 1 114 ? -7.146 4.724 -7.275 1.00 98.19 114 ASN A O 1
ATOM 873 N N . ARG A 1 115 ? -8.838 5.482 -5.998 1.00 97.94 115 ARG A N 1
ATOM 874 C CA . ARG A 1 115 ? -8.759 6.867 -6.493 1.00 97.94 115 ARG A CA 1
ATOM 875 C C . ARG A 1 115 ? -7.432 7.526 -6.125 1.00 97.94 115 ARG A C 1
ATOM 877 O O . ARG A 1 115 ? -6.822 8.158 -6.982 1.00 97.94 115 ARG A O 1
ATOM 884 N N . GLU A 1 116 ? -6.982 7.367 -4.882 1.00 95.62 116 GLU A N 1
ATOM 885 C CA . GLU A 1 116 ? -5.714 7.936 -4.416 1.00 95.62 116 GLU A CA 1
ATOM 886 C C . GLU A 1 116 ? -4.509 7.321 -5.133 1.00 95.62 116 GLU A C 1
ATOM 888 O O . GLU A 1 116 ? -3.617 8.050 -5.559 1.00 95.62 116 GLU A O 1
ATOM 893 N N . GLU A 1 117 ? -4.489 6.003 -5.341 1.00 93.69 117 GLU A N 1
ATOM 894 C CA . GLU A 1 117 ? -3.399 5.353 -6.078 1.00 93.69 117 GLU A CA 1
ATOM 89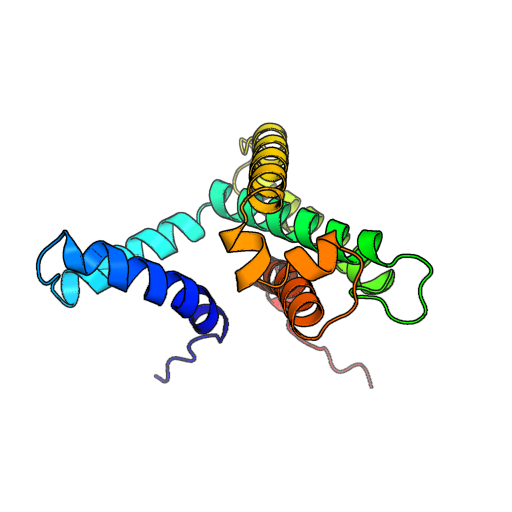5 C C . GLU A 1 117 ? -3.423 5.675 -7.576 1.00 93.69 117 GLU A C 1
ATOM 897 O O . GLU A 1 117 ? -2.365 5.779 -8.196 1.00 93.69 117 GLU A O 1
ATOM 902 N N . ALA A 1 118 ? -4.602 5.877 -8.170 1.00 93.56 118 ALA A N 1
ATOM 903 C CA . ALA A 1 118 ? -4.705 6.392 -9.533 1.00 93.56 118 ALA A CA 1
ATOM 904 C C . ALA A 1 118 ? -4.128 7.813 -9.628 1.00 93.56 118 ALA A C 1
ATOM 906 O O . ALA A 1 118 ? -3.273 8.064 -10.472 1.00 93.56 118 ALA A O 1
ATOM 907 N N . ALA A 1 119 ? -4.508 8.709 -8.712 1.00 93.56 119 ALA A N 1
ATOM 908 C CA . ALA A 1 119 ? -3.978 10.070 -8.666 1.00 93.56 119 ALA A CA 1
ATOM 909 C C . ALA A 1 119 ? -2.454 10.096 -8.442 1.00 93.56 119 ALA A C 1
ATOM 911 O O . ALA A 1 119 ? -1.740 10.795 -9.156 1.00 93.56 119 ALA A O 1
ATOM 912 N N . ALA A 1 120 ? -1.932 9.275 -7.523 1.00 89.62 120 ALA A N 1
ATOM 913 C CA . ALA A 1 120 ? -0.492 9.148 -7.281 1.00 89.62 120 ALA A CA 1
ATOM 914 C C . ALA A 1 120 ? 0.276 8.614 -8.503 1.00 89.62 120 ALA A C 1
ATOM 916 O O . ALA A 1 120 ? 1.465 8.883 -8.665 1.00 89.62 120 ALA A O 1
ATOM 917 N N . ASN A 1 121 ? -0.387 7.851 -9.376 1.00 87.56 121 ASN A N 1
ATOM 918 C CA . ASN A 1 121 ? 0.198 7.395 -10.632 1.00 87.56 121 ASN A CA 1
ATOM 919 C C . ASN A 1 121 ? 0.238 8.481 -11.715 1.00 87.56 121 ASN A C 1
ATOM 921 O O . ASN A 1 121 ? 0.964 8.296 -12.692 1.00 87.56 121 ASN A O 1
ATOM 925 N N . ASP A 1 122 ? -0.487 9.586 -11.560 1.00 90.44 122 ASP A N 1
ATOM 926 C CA . ASP A 1 122 ? -0.493 10.710 -12.503 1.00 90.44 122 ASP A CA 1
ATOM 927 C C . ASP A 1 122 ? 0.290 11.931 -11.993 1.00 90.44 122 ASP A C 1
ATOM 929 O O . ASP A 1 122 ? 0.622 12.826 -12.772 1.00 90.44 122 ASP A O 1
ATOM 933 N N . ASP A 1 123 ? 0.657 11.947 -10.711 1.00 90.00 123 ASP A N 1
ATOM 934 C CA . ASP A 1 123 ? 1.486 12.990 -10.114 1.00 90.00 123 ASP A CA 1
ATOM 935 C C . ASP A 1 123 ? 2.972 12.817 -10.485 1.00 90.00 123 ASP A C 1
ATOM 937 O O . ASP A 1 123 ? 3.656 11.887 -10.054 1.00 90.00 123 ASP A O 1
ATOM 941 N N . ILE A 1 124 ? 3.498 13.758 -11.274 1.00 83.69 124 ILE A N 1
ATOM 942 C CA . ILE A 1 124 ? 4.894 13.760 -11.736 1.00 83.69 124 ILE A CA 1
ATOM 943 C C . ILE A 1 124 ? 5.888 13.748 -10.566 1.00 83.69 124 ILE A C 1
ATOM 945 O O . ILE A 1 124 ? 6.916 13.072 -10.653 1.00 83.69 124 ILE A O 1
ATOM 949 N N . ALA A 1 125 ? 5.611 14.476 -9.481 1.00 83.12 125 ALA A N 1
ATOM 950 C CA . ALA A 1 125 ? 6.504 14.511 -8.331 1.00 83.12 125 ALA A CA 1
ATOM 951 C C . ALA A 1 125 ? 6.581 13.121 -7.683 1.00 83.12 125 ALA A C 1
ATOM 953 O O . ALA A 1 125 ? 7.677 12.594 -7.475 1.00 83.12 125 ALA A O 1
ATOM 954 N N . GLU A 1 126 ? 5.434 12.483 -7.456 1.00 80.31 126 GLU A N 1
ATOM 955 C CA . GLU A 1 126 ? 5.369 11.123 -6.912 1.00 80.31 126 GLU A CA 1
ATOM 956 C C . GLU A 1 126 ? 6.113 10.114 -7.793 1.00 80.31 126 GLU A C 1
ATOM 958 O O . GLU A 1 126 ? 6.896 9.300 -7.287 1.00 80.31 126 GLU A O 1
ATOM 963 N N . LEU A 1 127 ? 5.935 10.191 -9.116 1.00 83.94 127 LEU A N 1
ATOM 964 C CA . LEU A 1 127 ? 6.597 9.293 -10.062 1.00 83.94 127 LEU A CA 1
ATOM 965 C C . LEU A 1 127 ? 8.127 9.385 -9.981 1.00 83.94 127 LEU A C 1
ATOM 967 O O . LEU A 1 127 ? 8.798 8.347 -9.977 1.00 83.94 127 LEU A O 1
ATOM 971 N N . VAL A 1 128 ? 8.672 10.601 -9.882 1.00 82.19 128 VAL A N 1
ATOM 972 C CA . VAL A 1 128 ? 10.122 10.851 -9.873 1.00 82.19 128 VAL A CA 1
ATOM 973 C C . VAL A 1 128 ? 10.754 10.511 -8.521 1.00 82.19 128 VAL A C 1
ATOM 975 O O . VAL A 1 128 ? 11.803 9.863 -8.476 1.00 82.19 128 VAL A O 1
ATOM 978 N N . TYR A 1 129 ? 10.140 10.915 -7.407 1.00 83.44 129 TYR A N 1
ATOM 979 C CA . TYR A 1 129 ? 10.768 10.782 -6.088 1.00 83.44 129 TYR A CA 1
ATOM 980 C C . TYR A 1 129 ? 10.712 9.361 -5.532 1.00 83.44 129 TYR A C 1
ATOM 982 O O . TYR A 1 129 ? 11.694 8.872 -4.963 1.00 83.44 129 TYR A O 1
ATOM 990 N N . THR A 1 130 ? 9.585 8.672 -5.696 1.00 84.12 130 THR A N 1
ATOM 991 C CA . THR A 1 130 ? 9.356 7.400 -4.995 1.00 84.12 130 THR A CA 1
ATOM 992 C C . THR A 1 130 ? 9.961 6.200 -5.710 1.00 84.12 130 THR A C 1
ATOM 994 O O . THR A 1 130 ? 10.251 5.195 -5.069 1.00 84.12 130 THR A O 1
ATOM 997 N N . GLY A 1 131 ? 10.190 6.297 -7.023 1.00 87.94 131 GLY A N 1
ATOM 998 C CA . GLY A 1 131 ? 10.532 5.166 -7.883 1.00 87.94 131 GLY A CA 1
ATOM 999 C C . GLY A 1 131 ? 9.331 4.548 -8.598 1.00 87.94 131 GLY A C 1
ATOM 1000 O O . GLY A 1 131 ? 9.539 3.713 -9.480 1.00 87.94 131 GLY A O 1
ATOM 1001 N N . ARG A 1 132 ? 8.108 4.997 -8.284 1.00 92.31 132 ARG A N 1
ATOM 1002 C CA . ARG A 1 132 ? 6.852 4.594 -8.934 1.00 92.31 132 ARG A CA 1
ATOM 1003 C C . ARG A 1 132 ? 6.873 4.808 -10.451 1.00 92.31 132 ARG A C 1
ATOM 1005 O O . ARG A 1 132 ? 6.362 3.959 -11.176 1.00 92.31 132 ARG A O 1
ATOM 1012 N N . GLY A 1 133 ? 7.529 5.864 -10.945 1.00 91.62 133 GLY A N 1
ATOM 1013 C CA . GLY A 1 133 ? 7.712 6.113 -12.382 1.00 91.62 133 GLY A CA 1
ATOM 1014 C C . GLY A 1 133 ? 8.366 4.941 -13.112 1.00 91.62 133 GLY A C 1
ATOM 1015 O O . GLY A 1 133 ? 7.836 4.466 -14.110 1.00 91.62 133 GLY A O 1
ATOM 1016 N N . ASN A 1 134 ? 9.432 4.373 -12.541 1.00 92.50 134 ASN A N 1
ATOM 1017 C CA . ASN A 1 134 ? 10.117 3.211 -13.120 1.00 92.50 134 ASN A CA 1
ATOM 1018 C C . ASN A 1 134 ? 9.198 1.983 -13.214 1.00 92.50 134 ASN A C 1
ATOM 1020 O O . ASN A 1 134 ? 9.258 1.232 -14.185 1.00 92.50 134 ASN A O 1
ATOM 1024 N N . VAL A 1 135 ? 8.341 1.782 -12.206 1.00 93.94 135 VAL A N 1
ATOM 1025 C CA . VAL A 1 135 ? 7.350 0.697 -12.199 1.00 93.94 135 VAL A CA 1
ATOM 1026 C C . VAL A 1 135 ? 6.294 0.932 -13.280 1.00 93.94 135 VAL A C 1
ATOM 1028 O O . VAL A 1 135 ? 5.980 0.005 -14.021 1.00 93.94 135 VAL A O 1
ATOM 1031 N N . LYS A 1 136 ? 5.790 2.166 -13.419 1.00 92.38 136 LYS A N 1
ATOM 1032 C CA . LYS A 1 136 ? 4.823 2.556 -14.462 1.00 92.38 136 LYS A CA 1
ATOM 1033 C C . LYS A 1 136 ? 5.395 2.383 -15.874 1.00 92.38 136 LYS A C 1
ATOM 1035 O O . LYS A 1 136 ? 4.694 1.913 -16.761 1.00 92.38 136 LYS A O 1
ATOM 1040 N N . GLU A 1 137 ? 6.672 2.698 -16.065 1.00 92.06 137 GLU A N 1
ATOM 1041 C CA . GLU A 1 137 ? 7.396 2.542 -17.336 1.00 92.06 137 GLU A CA 1
ATOM 1042 C C . GLU A 1 137 ? 7.883 1.107 -17.598 1.00 92.06 137 GLU A C 1
ATOM 1044 O O . GLU A 1 137 ? 8.557 0.851 -18.595 1.00 92.06 137 GLU A O 1
ATOM 1049 N N . LEU A 1 138 ? 7.560 0.157 -16.711 1.00 92.38 138 LEU A N 1
ATOM 1050 C CA . LEU A 1 138 ? 7.962 -1.252 -16.789 1.00 92.38 138 LEU A CA 1
ATOM 1051 C C . LEU A 1 138 ? 9.490 -1.457 -16.813 1.00 92.38 138 LEU A C 1
ATOM 1053 O O . LEU A 1 138 ? 9.980 -2.525 -17.190 1.00 92.38 138 LEU A O 1
ATOM 1057 N N . THR A 1 139 ? 10.269 -0.466 -16.384 1.00 92.25 139 THR A N 1
ATOM 1058 C CA . THR A 1 139 ? 11.736 -0.516 -16.365 1.00 92.25 139 THR A CA 1
ATOM 1059 C C . THR A 1 139 ? 12.197 -1.018 -15.012 1.00 92.25 139 THR A C 1
ATOM 1061 O O . THR A 1 139 ? 11.773 -0.475 -14.000 1.00 92.25 139 THR A O 1
ATOM 1064 N N . TYR A 1 140 ? 13.067 -2.033 -14.962 1.00 92.75 140 TYR A N 1
ATOM 1065 C CA . TYR A 1 140 ? 13.624 -2.521 -13.696 1.00 92.75 140 TYR A CA 1
ATOM 1066 C C . TYR A 1 140 ? 14.763 -1.615 -13.214 1.00 92.75 140 TYR A C 1
ATOM 1068 O O . TYR A 1 140 ? 15.821 -1.566 -13.841 1.00 92.75 140 TYR A O 1
ATOM 1076 N N . THR A 1 141 ? 14.567 -0.929 -12.088 1.00 95.38 141 THR A N 1
ATOM 1077 C CA . THR A 1 141 ? 15.589 -0.086 -11.454 1.00 95.38 141 THR A CA 1
ATOM 1078 C C . THR A 1 141 ? 15.656 -0.322 -9.950 1.00 95.38 141 THR A C 1
ATOM 1080 O O . THR A 1 141 ? 14.709 -0.795 -9.321 1.00 95.38 141 THR A O 1
ATOM 1083 N N . GLU A 1 142 ? 16.779 0.051 -9.337 1.00 95.25 142 GLU A N 1
ATOM 1084 C CA . GLU A 1 142 ? 16.950 -0.017 -7.882 1.00 95.25 142 GLU A CA 1
ATOM 1085 C C . GLU A 1 142 ? 15.931 0.851 -7.129 1.00 95.25 142 GLU A C 1
ATOM 1087 O O . GLU A 1 142 ? 15.447 0.462 -6.063 1.00 95.25 142 GLU A O 1
ATOM 1092 N N . GLN A 1 143 ? 15.557 2.000 -7.701 1.00 93.75 143 GLN A N 1
ATOM 1093 C CA . GLN A 1 143 ? 14.555 2.891 -7.121 1.00 93.75 143 GLN A CA 1
ATOM 1094 C C . GLN A 1 143 ? 13.155 2.262 -7.173 1.00 93.75 143 GLN A C 1
ATOM 1096 O O . GLN A 1 143 ? 12.475 2.223 -6.149 1.00 93.75 143 GLN A O 1
ATOM 1101 N N . GLY A 1 144 ? 12.750 1.694 -8.317 1.00 95.50 144 GLY A N 1
ATOM 1102 C CA . GLY A 1 144 ? 11.490 0.949 -8.428 1.00 95.50 144 GLY A CA 1
ATOM 1103 C C . GLY A 1 144 ? 11.463 -0.277 -7.512 1.00 95.50 144 GLY A C 1
ATOM 1104 O O . GLY A 1 144 ? 10.473 -0.531 -6.832 1.00 95.50 144 GLY A O 1
ATOM 1105 N N . ARG A 1 145 ? 12.593 -0.984 -7.372 1.00 96.12 145 ARG A N 1
ATOM 1106 C CA . ARG A 1 145 ? 12.712 -2.121 -6.449 1.00 96.12 145 ARG A CA 1
ATOM 1107 C C . ARG A 1 145 ? 12.504 -1.683 -5.004 1.00 96.12 145 ARG A C 1
ATOM 1109 O O . ARG A 1 145 ? 11.807 -2.362 -4.255 1.00 96.12 145 ARG A O 1
ATOM 1116 N N . ARG A 1 146 ? 13.086 -0.546 -4.610 1.00 95.31 146 ARG A N 1
ATOM 1117 C CA . ARG A 1 146 ? 12.902 0.027 -3.272 1.00 95.31 146 ARG A CA 1
ATOM 1118 C C . ARG A 1 146 ? 11.444 0.412 -3.027 1.00 95.31 146 ARG A C 1
ATOM 1120 O O . ARG A 1 146 ? 10.925 0.061 -1.974 1.00 95.31 146 ARG A O 1
ATOM 1127 N N . PHE A 1 147 ? 10.793 1.069 -3.986 1.00 95.44 147 PHE A N 1
ATOM 1128 C CA . PHE A 1 147 ? 9.362 1.381 -3.920 1.00 95.44 147 PHE A CA 1
ATOM 1129 C C . PHE A 1 147 ? 8.524 0.123 -3.657 1.00 95.44 147 PHE A C 1
ATOM 1131 O O . PHE A 1 147 ? 7.773 0.060 -2.686 1.00 95.44 147 PHE A O 1
ATOM 1138 N N . CYS A 1 148 ? 8.729 -0.921 -4.461 1.00 97.00 148 CYS A N 1
ATOM 1139 C CA . CYS A 1 148 ? 7.981 -2.169 -4.344 1.00 97.00 148 CYS A CA 1
ATOM 1140 C C . CYS A 1 148 ? 8.247 -2.908 -3.028 1.00 97.00 148 CYS A C 1
ATOM 1142 O O . CYS A 1 148 ? 7.319 -3.432 -2.414 1.00 97.00 148 CYS A O 1
ATOM 1144 N N . ALA A 1 149 ? 9.499 -2.914 -2.560 1.00 96.62 149 ALA A N 1
ATOM 1145 C CA . ALA A 1 149 ? 9.862 -3.488 -1.269 1.00 96.62 149 ALA A CA 1
ATOM 1146 C C . ALA A 1 149 ? 9.216 -2.733 -0.095 1.00 96.62 149 ALA A C 1
ATOM 1148 O O . ALA A 1 149 ? 8.807 -3.360 0.882 1.00 96.62 149 ALA A O 1
ATOM 1149 N N . ILE A 1 150 ? 9.105 -1.406 -0.193 1.00 95.25 150 ILE A N 1
ATOM 1150 C CA . ILE A 1 150 ? 8.438 -0.567 0.806 1.00 95.25 150 ILE A CA 1
ATOM 1151 C C . ILE A 1 150 ? 6.932 -0.861 0.838 1.00 95.25 150 ILE A C 1
ATOM 1153 O O . ILE A 1 150 ? 6.401 -1.090 1.922 1.00 95.25 150 ILE A O 1
ATOM 1157 N N . ALA A 1 151 ? 6.270 -0.957 -0.320 1.00 95.25 151 ALA A N 1
ATOM 1158 C CA . ALA A 1 151 ? 4.834 -1.244 -0.403 1.00 95.25 151 ALA A CA 1
ATOM 1159 C C . ALA A 1 151 ? 4.450 -2.548 0.327 1.00 95.25 151 ALA A C 1
ATOM 1161 O O . ALA A 1 151 ? 3.574 -2.555 1.193 1.00 95.25 151 ALA A O 1
ATOM 1162 N N . VAL A 1 152 ? 5.159 -3.653 0.058 1.00 97.00 152 VAL A N 1
ATOM 1163 C CA . VAL A 1 152 ? 4.926 -4.924 0.776 1.00 97.00 152 VAL A CA 1
ATOM 1164 C C . VAL A 1 152 ? 5.456 -4.902 2.213 1.00 97.00 152 VAL A C 1
ATOM 1166 O O . VAL A 1 152 ? 4.953 -5.618 3.078 1.00 97.00 152 VAL A O 1
ATOM 1169 N N . GLY A 1 153 ? 6.475 -4.084 2.489 1.00 96.19 153 GLY A N 1
ATOM 1170 C CA . GLY A 1 153 ? 7.028 -3.888 3.825 1.00 96.19 153 GLY A CA 1
ATOM 1171 C C . GLY A 1 153 ? 6.011 -3.278 4.785 1.00 96.19 153 GLY A C 1
ATOM 1172 O O . GLY A 1 153 ? 5.828 -3.806 5.879 1.00 96.19 153 GLY A O 1
ATOM 1173 N N . TRP A 1 154 ? 5.301 -2.235 4.353 1.00 94.56 154 TRP A N 1
ATOM 1174 C CA . TRP A 1 154 ? 4.266 -1.580 5.151 1.00 94.56 154 TRP A CA 1
ATOM 1175 C C . TRP A 1 154 ? 3.048 -2.474 5.403 1.00 94.56 154 TRP A C 1
ATOM 1177 O O . TRP A 1 154 ? 2.511 -2.465 6.509 1.00 94.56 154 TRP A O 1
ATOM 1187 N N . LEU A 1 155 ? 2.655 -3.314 4.437 1.00 96.00 155 LEU A N 1
ATOM 1188 C CA . LEU A 1 155 ? 1.639 -4.351 4.671 1.00 96.00 155 LEU A CA 1
ATOM 1189 C C . LEU A 1 155 ? 2.077 -5.342 5.748 1.00 96.00 155 LEU A C 1
ATOM 1191 O O . LEU A 1 155 ? 1.330 -5.603 6.691 1.00 96.00 155 LEU A O 1
ATOM 1195 N N . ARG A 1 156 ? 3.301 -5.870 5.637 1.00 96.25 156 ARG A N 1
ATOM 1196 C CA . ARG A 1 156 ? 3.853 -6.811 6.618 1.00 96.25 156 ARG A CA 1
ATOM 1197 C C . ARG A 1 156 ? 3.940 -6.189 8.006 1.00 96.25 156 ARG A C 1
ATOM 1199 O O . ARG A 1 156 ? 3.629 -6.850 8.996 1.00 96.25 156 ARG A O 1
ATOM 1206 N N . GLU A 1 157 ? 4.380 -4.939 8.081 1.00 93.69 157 GLU A N 1
ATOM 1207 C CA . GLU A 1 157 ? 4.456 -4.199 9.331 1.00 93.69 157 GLU A CA 1
ATOM 1208 C C . GLU A 1 157 ? 3.073 -4.067 9.964 1.00 93.69 157 GLU A C 1
ATOM 1210 O O . GLU A 1 157 ? 2.875 -4.575 11.068 1.00 93.69 157 GLU A O 1
ATOM 1215 N N . ARG A 1 158 ? 2.105 -3.505 9.234 1.00 94.19 158 ARG A N 1
ATOM 1216 C CA . ARG A 1 158 ? 0.745 -3.287 9.733 1.00 94.19 158 ARG A CA 1
ATOM 1217 C C . ARG A 1 158 ? 0.056 -4.595 10.128 1.00 94.19 158 ARG A C 1
ATOM 1219 O O . ARG A 1 158 ? -0.614 -4.654 11.156 1.00 94.19 158 ARG A O 1
ATOM 1226 N N . TYR A 1 159 ? 0.265 -5.660 9.355 1.00 96.00 159 TYR A N 1
ATOM 1227 C CA . TYR A 1 159 ? -0.212 -6.998 9.700 1.00 96.00 159 TYR A CA 1
ATOM 1228 C C . TYR A 1 159 ? 0.387 -7.474 11.028 1.00 96.00 159 TYR A C 1
ATOM 1230 O O . TYR A 1 159 ? -0.338 -7.927 11.906 1.00 96.00 159 TYR A O 1
ATOM 1238 N N . GLY A 1 160 ? 1.696 -7.312 11.222 1.00 94.62 160 GLY A N 1
ATOM 1239 C CA . GLY A 1 160 ? 2.359 -7.703 12.464 1.00 94.62 160 GLY A CA 1
ATOM 1240 C C . GLY A 1 160 ? 1.973 -6.866 13.691 1.00 94.62 160 GLY A C 1
ATOM 1241 O O . GLY A 1 160 ? 2.152 -7.343 14.807 1.0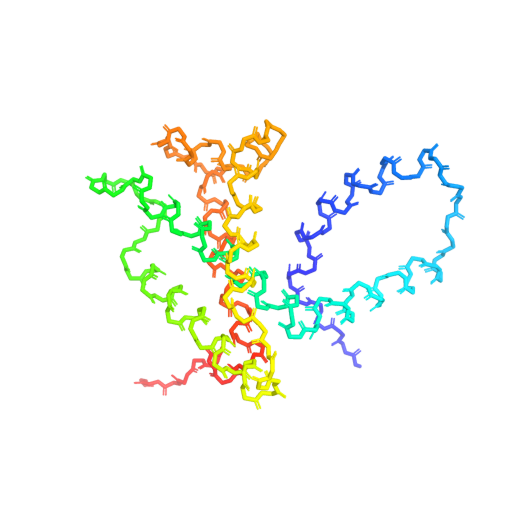0 94.62 160 GLY A O 1
ATOM 1242 N N . ASP A 1 161 ? 1.436 -5.652 13.525 1.00 92.12 161 ASP A N 1
ATOM 1243 C CA . ASP A 1 161 ? 0.874 -4.882 14.649 1.00 92.12 161 ASP A CA 1
ATOM 1244 C C . ASP A 1 161 ? -0.455 -5.475 15.139 1.00 92.12 161 ASP A C 1
ATOM 1246 O O . ASP A 1 161 ? -0.779 -5.401 16.324 1.00 92.12 161 ASP A O 1
ATOM 1250 N N . LEU A 1 162 ? -1.222 -6.086 14.232 1.00 93.88 162 LEU A N 1
ATOM 1251 C CA . LEU A 1 162 ? -2.485 -6.763 14.539 1.00 93.88 162 LEU A CA 1
ATOM 1252 C C . LEU A 1 162 ? -2.274 -8.226 14.950 1.00 93.88 162 LEU A C 1
ATOM 1254 O O . LEU A 1 162 ? -3.058 -8.760 15.732 1.00 93.88 162 LEU A O 1
ATOM 1258 N N . TYR A 1 163 ? -1.193 -8.843 14.471 1.00 93.75 163 TYR A N 1
ATOM 1259 C CA . TYR A 1 163 ? -0.817 -10.228 14.738 1.00 93.75 163 TYR A CA 1
ATOM 1260 C C . TYR A 1 163 ? 0.647 -10.323 15.202 1.00 93.75 163 TYR A C 1
ATOM 1262 O O . TYR A 1 163 ? 1.500 -10.785 14.445 1.00 93.75 163 TYR A O 1
ATOM 1270 N N . PRO A 1 164 ? 0.978 -9.929 16.446 1.00 90.12 164 PRO A N 1
ATOM 1271 C CA . PRO A 1 164 ? 2.367 -9.887 16.920 1.00 90.12 164 PRO A CA 1
ATOM 1272 C C . PRO A 1 164 ? 3.117 -11.220 16.787 1.00 90.12 164 PRO A C 1
ATOM 1274 O O . PRO A 1 164 ? 4.300 -11.237 16.438 1.00 90.12 164 PRO A O 1
ATOM 1277 N N . ASP A 1 165 ? 2.417 -12.341 16.974 1.00 88.69 165 ASP A N 1
ATOM 1278 C CA . ASP A 1 165 ? 2.973 -13.690 16.831 1.00 88.69 165 ASP A CA 1
ATOM 1279 C C . ASP A 1 165 ? 3.480 -13.983 15.411 1.00 88.69 165 ASP A C 1
ATOM 1281 O O . ASP A 1 165 ? 4.395 -14.791 15.245 1.00 88.69 165 ASP A O 1
ATOM 1285 N N . SER A 1 166 ? 2.968 -13.287 14.386 1.00 85.69 166 SER A N 1
ATOM 1286 C CA . SER A 1 166 ? 3.416 -13.447 12.997 1.00 85.69 166 SER A CA 1
ATOM 1287 C C . SER A 1 166 ? 4.833 -12.918 12.765 1.00 85.69 166 SER A C 1
ATOM 1289 O O . SER A 1 166 ? 5.428 -13.199 11.727 1.00 85.69 166 SER A O 1
ATOM 1291 N N . ARG A 1 167 ? 5.373 -12.123 13.699 1.00 79.88 167 ARG A N 1
ATOM 1292 C CA . ARG A 1 167 ? 6.758 -11.626 13.660 1.00 79.88 167 ARG A CA 1
ATOM 1293 C C . ARG A 1 167 ? 7.743 -12.596 14.309 1.00 79.88 167 ARG A C 1
ATOM 1295 O O . ARG A 1 167 ? 8.951 -12.435 14.145 1.00 79.88 167 ARG A O 1
ATOM 1302 N N . THR A 1 168 ? 7.252 -13.578 15.062 1.00 82.00 168 THR A N 1
ATOM 1303 C CA . THR A 1 168 ? 8.108 -14.531 15.769 1.00 82.00 168 THR A CA 1
ATOM 1304 C C . THR A 1 168 ? 8.388 -15.750 14.897 1.00 82.00 168 THR A C 1
ATOM 1306 O O . THR A 1 168 ? 7.487 -16.507 14.544 1.00 82.00 168 THR A O 1
ATOM 1309 N N . VAL A 1 169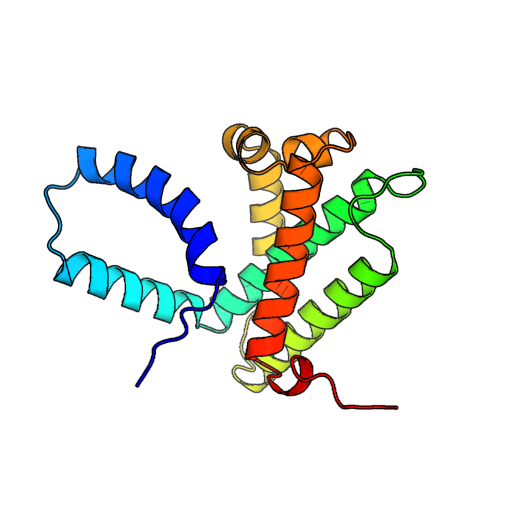 ? 9.660 -15.958 14.548 1.00 76.94 169 VAL A N 1
ATOM 1310 C CA . VAL A 1 169 ? 10.100 -17.211 13.926 1.00 76.94 169 VAL A CA 1
ATOM 1311 C C . VAL A 1 169 ? 10.173 -18.261 15.026 1.00 76.94 169 VAL A C 1
ATOM 1313 O O . VAL A 1 169 ? 11.022 -18.184 15.917 1.00 76.94 169 VAL A O 1
ATOM 1316 N N . LYS A 1 170 ? 9.258 -19.230 14.996 1.00 77.81 170 LYS A N 1
ATOM 1317 C CA . LYS A 1 170 ? 9.332 -20.395 15.879 1.00 77.81 170 LYS A CA 1
ATOM 1318 C C . LYS A 1 170 ? 10.452 -21.298 15.372 1.00 77.81 170 LYS A C 1
ATOM 1320 O O . LYS A 1 170 ? 10.507 -21.583 14.183 1.00 77.81 170 LYS A O 1
ATOM 1325 N N . LYS A 1 171 ? 11.342 -21.728 16.270 1.00 79.94 171 LYS A N 1
ATOM 1326 C CA . LYS A 1 171 ? 12.380 -22.711 15.946 1.00 79.94 171 LYS A CA 1
ATOM 1327 C C . LYS A 1 171 ? 11.700 -24.022 15.543 1.00 79.94 171 LYS A C 1
ATOM 1329 O O . LYS A 1 171 ? 10.989 -24.607 16.356 1.00 79.94 171 LYS A O 1
ATOM 1334 N N . ASP A 1 172 ? 11.911 -24.443 14.306 1.00 79.62 172 ASP A N 1
ATOM 1335 C CA . ASP A 1 172 ? 11.304 -25.620 13.680 1.00 79.62 172 ASP A CA 1
ATOM 1336 C C . ASP A 1 172 ? 12.344 -26.668 13.233 1.00 79.62 172 ASP A C 1
ATOM 1338 O O . ASP A 1 172 ? 12.011 -27.600 12.503 1.00 79.62 172 ASP A O 1
ATOM 1342 N N . PHE A 1 173 ? 13.583 -26.548 13.730 1.00 75.88 173 PHE A N 1
ATOM 1343 C CA . PHE A 1 173 ? 14.710 -27.469 13.531 1.00 75.88 173 PHE A CA 1
ATOM 1344 C C . PHE A 1 173 ? 15.483 -27.721 14.831 1.00 75.88 173 PHE A C 1
ATOM 1346 O O . PHE A 1 173 ? 15.625 -26.776 15.644 1.00 75.88 173 PHE A O 1
#

Nearest PDB structures (foldseek):
  7fda-assembly1_V  TM=3.422E-01  e=6.361E+00  Saccharomyces cerevisiae S288C

Secondary structure (DSSP, 8-state):
------TTHHHHHHHHHHHHHHHTTTS----HHHHHHHHHHHHHHHTSHHHHHHHHHHHHHHHHHHHHHTTTSSS-SS-HHHHHHHHHHHHHHHHHHHHH-TT--HHHHHHHHHHHHHHHHH-HHHHHHHSHHHHHTT---HHHHHHHHHHHHHHHHHHHHH-GGGG------

Radius of gyration: 17.82 Å; Cα contacts (8 Å, |Δi|>4): 144; chains: 1; bounding box: 36×58×47 Å

pLDDT: mean 84.32, std 19.74, range [32.69, 98.62]

Foldseek 3Di:
DDDPDDPVVPPVVVVVVVVCVVVCVPDPDDDPVNVVVVVVVVVVVCPQLLNLLLLLLLLLVLLVLQQVLAPPHPDGLDDPVLNVVSVVLSVLSNVLSCVVPVPHPNVVSNVVSVVVNVVCLVDPVSLPPQVVVCSVVSHDDPSVSNNNCVSSVSSQVSSCVSVVCVPDDDDPD

Sequence (173 aa):
MSYRLGHAALISAVALAASINFASAQFGPSTAEEKQRALEEMLAEAAKPTTMLLDAYRNYLAARQCFDSRTGFALVYLTAQQMEEAKAQVKGIEAALLQKEPSLATDERWETANREEAAANDDIAELVYTGRGNVKELTYTEQGRRFCAIAVGWLRERYGDLYPDSRTVKKDF

Mean predicted aligned error: 9.53 Å

Solvent-accessible surface area (backbone atoms only — not comparable to full-atom values): 9636 Å² total; per-residue (Å²): 138,83,86,80,79,62,75,73,64,61,60,60,46,56,60,45,52,59,52,48,63,58,46,59,76,78,43,76,91,72,49,73,66,56,54,50,50,52,49,52,52,50,52,55,51,58,66,33,61,71,45,42,47,30,52,34,46,34,26,45,54,50,31,47,48,29,33,63,43,28,65,94,49,98,71,56,63,42,52,73,67,56,50,52,50,42,54,52,33,42,53,50,43,48,53,58,40,38,72,76,39,75,82,60,62,58,67,63,37,48,55,48,22,52,53,53,51,52,51,49,72,69,35,65,67,49,22,68,75,52,15,51,38,35,36,75,70,52,44,94,45,75,50,22,40,50,36,31,51,46,23,46,46,53,34,53,50,59,29,32,74,77,37,60,70,80,71,57,83,74,86,88,127

Organism: NCBI:txid570505